Protein AF-A0A2C9GUH4-F1 (afdb_monomer_lite)

Foldseek 3Di:
DDCPVVVVVVVVVVVVVVVVVCVPPLEDPVVQVVLQVVLVVVVFHWDRHNHDTDGHHDPPPPPPPD

Radius of gyration: 20.06 Å; chains: 1; bounding box: 48×32×48 Å

Sequence (66 aa):
MNLSLPFWLLVALLGLFATVAVGQSPCTLSARVRCNIHCRSHNKLASCANGECLCV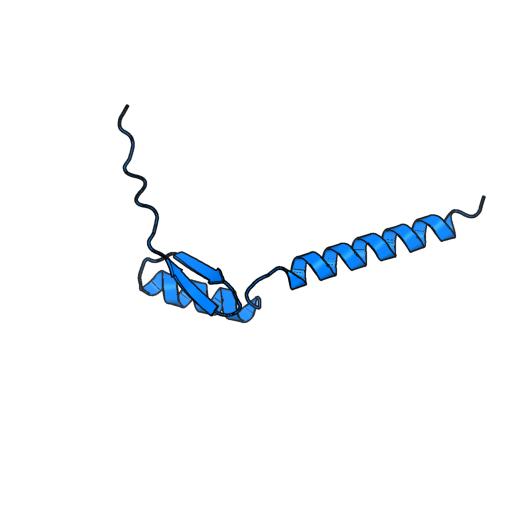EKPTKAPTTA

pLDDT: mean 75.1, std 12.35, range [49.5, 89.94]

Structure (mmCIF, N/CA/C/O backbone):
data_AF-A0A2C9GUH4-F1
#
_entry.id   AF-A0A2C9GUH4-F1
#
loop_
_atom_site.group_PDB
_atom_site.id
_atom_site.type_symbol
_atom_site.label_atom_id
_atom_site.label_alt_id
_atom_site.label_comp_id
_atom_site.label_asym_id
_atom_site.label_entity_id
_atom_site.label_seq_id
_atom_site.pdbx_PDB_ins_code
_atom_site.Cartn_x
_atom_site.Cartn_y
_atom_site.Cartn_z
_atom_site.occupancy
_atom_site.B_iso_or_equiv
_atom_site.auth_seq_id
_atom_site.auth_comp_id
_atom_site.auth_asym_id
_atom_site.auth_atom_id
_atom_site.pdbx_PDB_model_num
ATOM 1 N N . MET A 1 1 ? -33.557 24.013 22.517 1.00 53.72 1 MET A N 1
ATOM 2 C CA . MET A 1 1 ? -33.505 23.098 21.352 1.00 53.72 1 MET A CA 1
ATOM 3 C C . MET A 1 1 ? -32.352 22.131 21.576 1.00 53.72 1 MET A C 1
ATOM 5 O O . MET A 1 1 ? -31.242 22.590 21.797 1.00 53.72 1 MET A O 1
ATOM 9 N N . ASN A 1 2 ? -32.610 20.822 21.628 1.00 59.09 2 ASN A N 1
ATOM 10 C CA . ASN A 1 2 ? -31.587 19.813 21.928 1.00 59.09 2 ASN A CA 1
ATOM 11 C C . ASN A 1 2 ? -30.695 19.568 20.697 1.00 59.09 2 ASN A C 1
ATOM 13 O O . ASN A 1 2 ? -31.057 18.796 19.814 1.00 59.09 2 ASN A O 1
ATOM 17 N N . LEU A 1 3 ? -29.521 20.209 20.644 1.00 61.50 3 LEU A N 1
ATOM 18 C CA . LEU A 1 3 ? -28.520 20.032 19.575 1.00 61.50 3 LEU A CA 1
ATOM 19 C C . LEU A 1 3 ? -27.776 18.678 19.621 1.00 61.50 3 LEU A C 1
ATOM 21 O O . LEU A 1 3 ? -26.917 18.422 18.783 1.00 61.50 3 LEU A O 1
ATOM 25 N N . SER A 1 4 ? -28.100 17.784 20.561 1.00 70.38 4 SER A N 1
ATOM 26 C CA . SER A 1 4 ? -27.437 16.472 20.658 1.00 70.38 4 SER A CA 1
ATOM 27 C C . SER A 1 4 ? -27.672 15.584 19.432 1.00 70.38 4 SER A C 1
ATOM 29 O O . SER A 1 4 ? -26.744 14.935 18.962 1.00 70.38 4 SER A O 1
ATOM 31 N N . LEU A 1 5 ? -28.887 15.576 18.878 1.00 75.62 5 LEU A N 1
ATOM 32 C CA . LEU A 1 5 ? -29.228 14.767 17.702 1.00 75.62 5 LEU A CA 1
ATOM 33 C C . LEU A 1 5 ? -28.411 15.124 16.445 1.00 75.62 5 LEU A C 1
ATOM 35 O O . LEU A 1 5 ? -27.801 14.220 15.873 1.00 75.62 5 LEU A O 1
ATOM 39 N N . PRO A 1 6 ? -28.332 16.402 16.017 1.00 77.81 6 PRO A N 1
ATOM 40 C CA . PRO A 1 6 ? -27.519 16.758 14.856 1.00 77.81 6 PRO A CA 1
ATOM 41 C C . PRO A 1 6 ? -26.020 16.524 15.087 1.00 77.81 6 PRO A C 1
ATOM 43 O O . PRO A 1 6 ? -25.316 16.186 14.141 1.00 77.81 6 PRO A O 1
ATOM 46 N N . PHE A 1 7 ? -25.532 16.635 16.327 1.00 82.44 7 PHE A N 1
ATOM 47 C CA . PHE A 1 7 ? -24.127 16.379 16.653 1.00 82.44 7 PHE A CA 1
ATOM 48 C C . PHE A 1 7 ? -23.734 14.909 16.439 1.00 82.44 7 PHE A C 1
ATOM 50 O O . PHE A 1 7 ? -22.749 14.622 15.761 1.00 82.44 7 PHE A O 1
ATOM 57 N N . TRP A 1 8 ? -24.538 13.969 16.945 1.00 83.69 8 TRP A N 1
ATOM 58 C CA . TRP A 1 8 ? -24.300 12.533 16.748 1.00 83.69 8 TRP A CA 1
ATOM 59 C C . TRP A 1 8 ? -24.365 12.117 15.278 1.00 83.69 8 TRP A C 1
ATOM 61 O O . TRP A 1 8 ? -23.566 11.296 14.826 1.00 83.69 8 TRP A O 1
ATOM 71 N N . LEU A 1 9 ? -25.277 12.719 14.517 1.00 83.44 9 LEU A N 1
ATOM 72 C CA . LEU A 1 9 ? -25.441 12.443 13.092 1.00 83.44 9 LEU A CA 1
ATOM 73 C C . LEU A 1 9 ? -24.216 12.898 12.280 1.00 83.44 9 LEU A C 1
ATOM 75 O O . LEU A 1 9 ? -23.782 12.210 11.358 1.00 83.44 9 LEU A O 1
ATOM 79 N N . LEU A 1 10 ? -23.601 14.014 12.677 1.00 81.94 10 LEU A N 1
ATOM 80 C CA . LEU A 1 10 ? -22.386 14.548 12.061 1.00 81.94 10 LEU A CA 1
ATOM 81 C C . LEU A 1 10 ? -21.167 13.653 12.339 1.00 81.94 10 LEU A C 1
ATOM 83 O O . LEU A 1 10 ? -20.394 13.357 11.427 1.00 81.94 10 LEU A O 1
ATOM 87 N N . VAL A 1 11 ? -21.038 13.148 13.570 1.00 83.88 11 VAL A N 1
ATOM 88 C CA . VAL A 1 11 ? -19.996 12.173 13.939 1.00 83.88 11 VAL A CA 1
ATOM 89 C C . VAL A 1 11 ? -20.153 10.868 13.152 1.00 83.88 11 VAL A C 1
ATOM 91 O O . VAL A 1 11 ? -19.165 10.341 12.641 1.00 83.88 11 VAL A O 1
ATOM 94 N N . ALA A 1 12 ? -21.385 10.374 12.991 1.00 82.06 12 ALA A N 1
ATOM 95 C CA . ALA A 1 12 ? -21.661 9.174 12.204 1.00 82.06 12 ALA A CA 1
ATOM 96 C C . ALA A 1 12 ? -21.280 9.347 10.723 1.00 82.06 12 ALA A C 1
ATOM 98 O O . ALA A 1 12 ? -20.648 8.458 10.149 1.00 82.06 12 ALA A O 1
ATOM 99 N N . LEU A 1 13 ? -21.591 10.500 10.117 1.00 82.12 13 LEU A N 1
ATOM 100 C CA . LEU A 1 13 ? -21.181 10.799 8.741 1.00 82.12 13 LEU A CA 1
ATOM 101 C C . LEU A 1 13 ? -19.656 10.836 8.593 1.00 82.12 13 LEU A C 1
ATOM 103 O O . LEU A 1 13 ? -19.119 10.218 7.675 1.00 82.12 13 LEU A O 1
ATOM 107 N N . LEU A 1 14 ? -18.951 11.525 9.494 1.00 80.62 14 LEU A N 1
ATOM 108 C CA . LEU A 1 14 ? -17.487 11.613 9.458 1.00 80.62 14 LEU A CA 1
ATOM 109 C C . LEU A 1 14 ? -16.826 10.235 9.597 1.00 80.62 14 LEU A C 1
ATOM 111 O O . LEU A 1 14 ? -15.888 9.926 8.862 1.00 80.62 14 LEU A O 1
ATOM 115 N N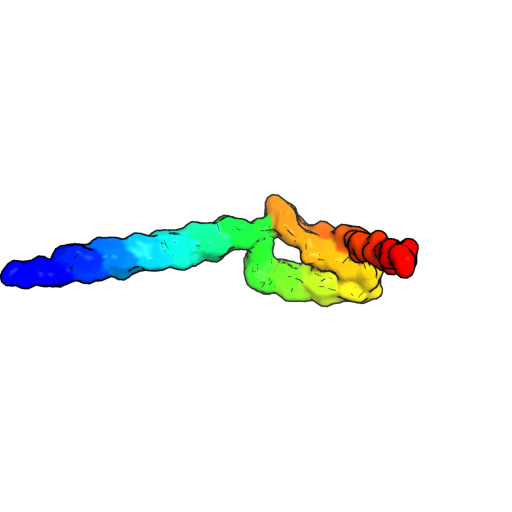 . GLY A 1 15 ? -17.341 9.391 10.496 1.00 73.62 15 GLY A N 1
ATOM 116 C CA . GLY A 1 15 ? -16.877 8.013 10.660 1.00 73.62 15 GLY A CA 1
ATOM 117 C C . GLY A 1 15 ? -17.077 7.177 9.395 1.00 73.62 15 GLY A C 1
ATOM 118 O O . GLY A 1 15 ? -16.159 6.475 8.967 1.00 73.62 15 GLY A O 1
ATOM 119 N N . LEU A 1 16 ? -18.238 7.307 8.744 1.00 71.31 16 LEU A N 1
ATOM 120 C CA . LEU A 1 16 ? -18.522 6.616 7.490 1.00 71.31 16 LEU A CA 1
ATOM 121 C C . LEU A 1 16 ? -17.518 7.031 6.404 1.00 71.31 16 LEU A C 1
ATOM 123 O O . LEU A 1 16 ? -16.853 6.170 5.835 1.00 71.31 16 LEU A O 1
ATOM 127 N N . PHE A 1 17 ? -17.311 8.333 6.184 1.00 63.38 17 PHE A N 1
ATOM 128 C CA . PHE A 1 17 ? -16.351 8.844 5.196 1.00 63.38 17 PHE A CA 1
ATOM 129 C C . PHE A 1 17 ? 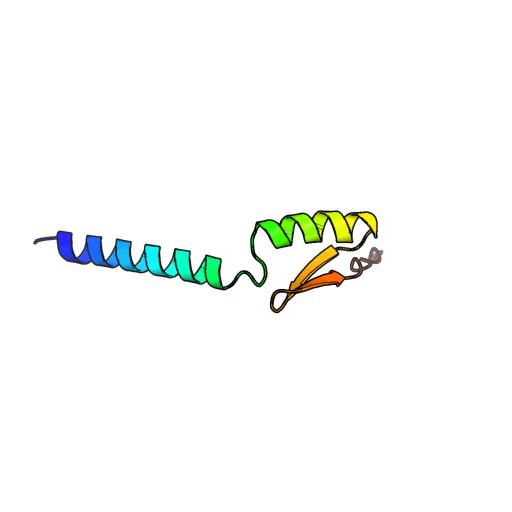-14.914 8.375 5.449 1.00 63.38 17 PHE A C 1
ATOM 131 O O . PHE A 1 17 ? -14.224 7.989 4.503 1.00 63.38 17 PHE A O 1
ATOM 138 N N . ALA A 1 18 ? -14.476 8.349 6.710 1.00 61.56 18 ALA A N 1
ATOM 139 C CA . ALA A 1 18 ? -13.159 7.834 7.071 1.00 61.56 18 ALA A CA 1
ATOM 140 C C . ALA A 1 18 ? -13.008 6.352 6.691 1.00 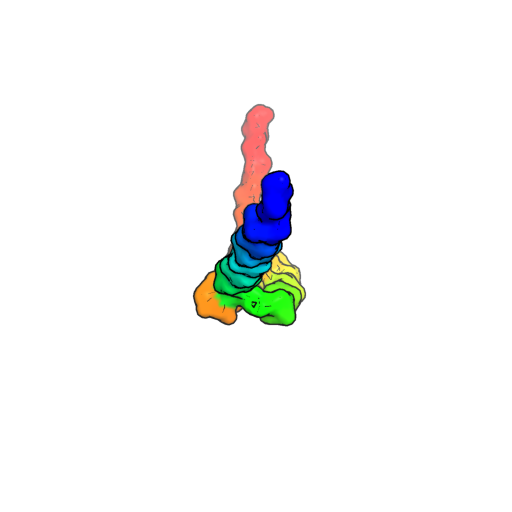61.56 18 ALA A C 1
ATOM 142 O O . ALA A 1 18 ? -11.977 5.952 6.153 1.00 61.56 18 ALA A O 1
ATOM 143 N N . THR A 1 19 ? -14.048 5.540 6.898 1.00 60.97 19 THR A N 1
ATOM 144 C CA . THR A 1 19 ? -14.015 4.115 6.535 1.00 60.97 19 THR A CA 1
ATOM 145 C C . THR A 1 19 ? -14.037 3.883 5.022 1.00 60.97 19 THR A C 1
ATOM 147 O O . THR A 1 19 ? -13.291 3.033 4.533 1.00 60.97 19 THR A O 1
ATOM 150 N N . VAL A 1 20 ? -14.803 4.671 4.256 1.00 60.12 20 VAL A N 1
ATOM 151 C CA . VAL A 1 20 ? -14.848 4.541 2.787 1.00 60.12 20 VAL A CA 1
ATOM 152 C C . VAL A 1 20 ? -13.518 4.968 2.156 1.00 60.12 20 VAL A C 1
ATOM 154 O O . VAL A 1 20 ? -13.037 4.312 1.234 1.00 60.12 20 VAL A O 1
ATOM 157 N N . ALA A 1 21 ? -12.870 6.008 2.691 1.00 58.56 21 ALA A N 1
ATOM 158 C CA . ALA A 1 21 ? -11.562 6.464 2.219 1.00 58.56 21 ALA A CA 1
ATOM 159 C C . ALA A 1 21 ? -10.459 5.407 2.417 1.00 58.56 21 ALA A C 1
ATOM 161 O O . ALA A 1 21 ? -9.573 5.267 1.575 1.00 58.56 21 ALA A O 1
ATOM 162 N N . VAL A 1 22 ? -10.527 4.628 3.502 1.00 56.34 22 VAL A N 1
ATOM 163 C CA . VAL A 1 22 ? -9.598 3.513 3.749 1.00 56.34 22 VAL A CA 1
ATOM 164 C C . VAL A 1 22 ? -9.939 2.306 2.867 1.00 56.34 22 VAL A C 1
ATOM 166 O O . VAL A 1 22 ? -9.034 1.693 2.299 1.00 56.34 22 VAL A O 1
ATOM 169 N N . GLY A 1 23 ? -11.227 1.999 2.679 1.00 53.25 23 GLY A N 1
ATOM 170 C CA . GLY A 1 23 ? -11.695 0.902 1.821 1.00 53.25 23 GLY A CA 1
ATOM 171 C C . GLY A 1 23 ? -11.416 1.097 0.325 1.00 53.25 23 GLY A C 1
ATOM 172 O O . GLY A 1 23 ? -11.329 0.119 -0.410 1.00 53.25 23 GLY A O 1
ATOM 173 N N . GLN A 1 24 ? -11.222 2.339 -0.127 1.00 51.12 24 GLN A N 1
ATOM 174 C CA . GLN A 1 24 ? -10.846 2.651 -1.510 1.00 51.12 24 GLN A CA 1
ATOM 175 C C . GLN A 1 24 ? -9.342 2.575 -1.784 1.00 51.12 24 GLN A C 1
ATOM 177 O O . GLN A 1 24 ? -8.922 2.793 -2.920 1.00 51.12 24 GLN A O 1
ATOM 182 N N . SER A 1 25 ? -8.509 2.268 -0.785 1.00 61.19 25 SER A N 1
ATOM 183 C CA . SER A 1 25 ? -7.094 2.027 -1.047 1.00 61.19 25 SER A CA 1
ATOM 184 C C . SER A 1 25 ? -6.922 0.633 -1.675 1.00 61.19 25 SER A C 1
ATOM 186 O O . SER A 1 25 ? -7.167 -0.373 -1.013 1.00 61.19 25 SER A O 1
ATOM 188 N N . PRO A 1 26 ? -6.490 0.527 -2.949 1.00 66.19 26 PRO A N 1
ATOM 189 C CA . PRO A 1 26 ? -6.398 -0.757 -3.653 1.00 66.19 26 PRO A CA 1
ATOM 190 C C . PRO A 1 26 ? -5.333 -1.694 -3.068 1.00 66.19 26 PRO A C 1
ATOM 192 O O . PRO A 1 26 ? -5.230 -2.831 -3.499 1.00 66.19 26 PRO A O 1
ATOM 195 N N . CYS A 1 27 ? -4.537 -1.230 -2.103 1.00 73.44 27 CYS A N 1
ATOM 196 C CA . CYS A 1 27 ? -3.568 -2.016 -1.354 1.00 73.44 27 CYS A CA 1
ATOM 197 C C . CYS A 1 27 ? -3.619 -1.625 0.119 1.00 73.44 27 CYS A C 1
ATOM 199 O O . CYS A 1 27 ? -3.714 -0.442 0.450 1.00 73.44 27 CYS A O 1
ATOM 201 N N . THR A 1 28 ? -3.405 -2.603 1.000 1.00 79.19 28 THR A N 1
ATOM 202 C CA . THR A 1 28 ? -3.145 -2.328 2.417 1.00 79.19 28 THR A CA 1
ATOM 203 C C . THR A 1 28 ? -1.902 -1.445 2.572 1.00 79.19 28 THR A C 1
ATOM 205 O O . THR A 1 28 ? -0.961 -1.520 1.775 1.00 79.19 28 THR A O 1
ATOM 208 N N . LEU A 1 29 ? -1.859 -0.619 3.624 1.00 75.88 29 LEU A N 1
ATOM 209 C CA . LEU A 1 29 ? -0.709 0.248 3.933 1.00 75.88 29 LEU A CA 1
ATOM 210 C C . LEU A 1 29 ? 0.623 -0.523 3.923 1.00 75.88 29 LEU A C 1
ATOM 212 O O . LEU A 1 29 ? 1.607 -0.054 3.354 1.00 75.88 29 LEU A O 1
ATOM 216 N N . SER A 1 30 ? 0.635 -1.736 4.484 1.00 78.38 30 SER A N 1
ATOM 217 C CA . SER A 1 30 ? 1.822 -2.599 4.512 1.00 78.38 30 SER A CA 1
ATOM 218 C C . SER A 1 30 ? 2.239 -3.068 3.112 1.00 78.38 30 SER A C 1
ATOM 220 O O . SER A 1 30 ? 3.416 -2.977 2.751 1.00 78.38 30 SER A O 1
ATOM 222 N N . ALA A 1 31 ? 1.280 -3.503 2.286 1.00 79.81 31 ALA A N 1
ATOM 223 C CA . ALA A 1 31 ? 1.542 -3.912 0.907 1.00 79.81 31 ALA A CA 1
ATOM 224 C C . ALA A 1 31 ? 2.062 -2.744 0.057 1.00 79.81 31 ALA A C 1
ATOM 226 O O . ALA A 1 31 ? 3.004 -2.915 -0.713 1.00 79.81 31 ALA A O 1
ATOM 227 N N . ARG A 1 32 ? 1.529 -1.533 0.260 1.00 81.31 32 ARG A N 1
ATOM 228 C CA . ARG A 1 32 ? 1.968 -0.321 -0.444 1.00 81.31 32 ARG A CA 1
ATOM 229 C C . ARG A 1 32 ? 3.425 0.033 -0.148 1.00 81.31 32 ARG A C 1
ATOM 231 O O . ARG A 1 32 ? 4.165 0.379 -1.065 1.00 81.31 32 ARG A O 1
ATOM 238 N N . VAL A 1 33 ? 3.850 -0.070 1.112 1.00 84.75 33 VAL A N 1
ATOM 239 C CA . VAL A 1 33 ? 5.244 0.202 1.505 1.00 84.75 33 VAL A CA 1
ATOM 240 C C . VAL A 1 33 ? 6.193 -0.808 0.862 1.00 84.75 33 VAL A C 1
ATOM 242 O O . VAL A 1 33 ? 7.185 -0.407 0.254 1.00 84.75 33 VAL A O 1
ATOM 245 N N . ARG A 1 34 ? 5.864 -2.105 0.927 1.00 86.88 34 ARG A N 1
ATOM 246 C CA . ARG A 1 34 ? 6.654 -3.171 0.283 1.00 86.88 34 ARG A CA 1
ATOM 247 C C . ARG A 1 34 ? 6.734 -2.978 -1.231 1.00 86.88 34 ARG A C 1
ATOM 249 O O . ARG A 1 34 ? 7.820 -3.059 -1.798 1.00 86.88 34 ARG A O 1
ATOM 256 N N . CYS A 1 35 ? 5.607 -2.643 -1.855 1.00 85.81 35 CYS A N 1
ATOM 257 C CA . CYS A 1 35 ? 5.514 -2.353 -3.281 1.00 85.81 35 CYS A CA 1
ATOM 258 C C . CYS A 1 35 ? 6.412 -1.177 -3.684 1.00 85.81 35 CYS A C 1
ATOM 260 O O . CYS A 1 35 ? 7.171 -1.270 -4.644 1.00 85.81 35 CYS A O 1
ATOM 262 N N . ASN A 1 36 ? 6.393 -0.089 -2.908 1.00 87.25 36 ASN A N 1
ATOM 263 C CA . ASN A 1 36 ? 7.225 1.082 -3.170 1.00 87.25 36 ASN A CA 1
ATOM 264 C C . ASN A 1 36 ? 8.721 0.767 -3.105 1.00 87.25 36 ASN A C 1
ATOM 266 O O . ASN A 1 36 ? 9.472 1.179 -3.983 1.00 87.25 36 ASN A O 1
ATOM 270 N N . ILE A 1 37 ? 9.158 0.007 -2.100 1.00 89.56 37 ILE A N 1
ATOM 271 C CA . ILE A 1 37 ? 10.565 -0.392 -1.968 1.00 89.56 37 ILE A CA 1
ATOM 272 C C . ILE A 1 37 ? 10.983 -1.275 -3.152 1.00 89.56 37 ILE A C 1
ATOM 274 O O . ILE A 1 37 ? 12.023 -1.022 -3.758 1.00 89.56 37 ILE A O 1
ATOM 278 N N . HIS A 1 38 ? 10.151 -2.255 -3.514 1.00 89.44 38 HIS A N 1
ATOM 279 C CA . HIS A 1 38 ? 10.417 -3.165 -4.624 1.00 89.44 38 HIS A CA 1
ATOM 280 C C . HIS A 1 38 ? 10.463 -2.436 -5.974 1.00 89.44 38 HIS A C 1
ATOM 282 O O . HIS A 1 38 ? 11.454 -2.516 -6.687 1.00 89.44 38 HIS A O 1
ATOM 288 N N . CYS A 1 39 ? 9.455 -1.638 -6.326 1.00 89.31 39 CYS A N 1
ATOM 289 C CA . CYS A 1 39 ? 9.464 -0.931 -7.609 1.00 89.31 39 CYS A CA 1
ATOM 290 C C . 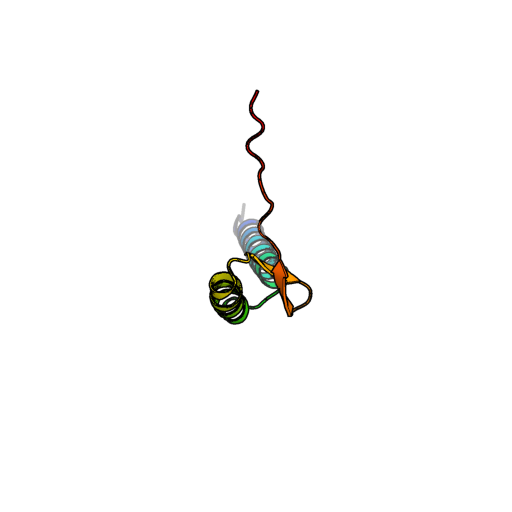CYS A 1 39 ? 10.575 0.122 -7.694 1.00 89.31 39 CYS A C 1
ATOM 292 O O . CYS A 1 39 ? 11.134 0.347 -8.770 1.00 89.31 39 CYS A O 1
ATOM 294 N N . ARG A 1 40 ? 10.953 0.728 -6.561 1.00 88.06 40 ARG A N 1
ATOM 295 C CA . ARG A 1 40 ? 12.048 1.697 -6.507 1.00 88.06 40 ARG A CA 1
ATOM 296 C C . ARG A 1 40 ? 13.407 1.064 -6.796 1.00 88.06 40 ARG A C 1
ATOM 298 O O . ARG A 1 40 ? 14.216 1.735 -7.435 1.00 88.06 40 ARG A O 1
ATOM 305 N N . SER A 1 41 ? 13.659 -0.191 -6.403 1.00 89.94 41 SER A N 1
ATOM 306 C CA . SER A 1 41 ? 14.915 -0.879 -6.757 1.00 89.94 41 SER A CA 1
ATOM 307 C C . SER A 1 41 ? 15.058 -1.077 -8.268 1.00 89.94 41 SER A C 1
ATOM 309 O O . SER A 1 41 ? 16.168 -1.053 -8.788 1.00 89.94 41 SER A O 1
ATOM 311 N N . HIS A 1 42 ? 13.935 -1.177 -8.982 1.00 87.19 42 HIS A N 1
ATOM 312 C CA . HIS A 1 42 ? 13.875 -1.265 -10.441 1.00 87.19 42 HIS A CA 1
ATOM 313 C C . HIS A 1 42 ? 13.716 0.101 -11.138 1.00 87.19 42 HIS A C 1
ATOM 315 O O . HIS A 1 42 ? 13.436 0.146 -12.333 1.00 87.19 42 HIS A O 1
ATOM 321 N N . ASN A 1 43 ? 13.875 1.219 -10.415 1.00 87.94 43 ASN A N 1
ATOM 322 C CA . ASN A 1 43 ? 13.669 2.591 -10.906 1.00 87.94 43 ASN A CA 1
ATOM 323 C C . ASN A 1 43 ? 12.270 2.855 -11.515 1.00 87.94 43 ASN A C 1
ATOM 325 O O . ASN A 1 43 ? 12.090 3.743 -12.351 1.00 87.94 43 ASN A O 1
ATOM 329 N N . LYS A 1 44 ? 11.259 2.112 -11.063 1.00 88.75 44 LYS A N 1
ATOM 330 C CA . LYS A 1 44 ? 9.855 2.223 -11.478 1.00 88.75 44 LYS A CA 1
ATOM 331 C C . LYS A 1 44 ? 9.012 2.889 -10.385 1.00 88.75 44 LYS A C 1
ATOM 333 O O . LYS A 1 44 ? 9.438 2.987 -9.233 1.00 88.75 44 LYS A O 1
ATOM 338 N N . LEU A 1 45 ? 7.819 3.376 -10.730 1.00 86.56 45 LEU A N 1
ATOM 339 C CA . LEU A 1 45 ? 6.829 3.805 -9.738 1.00 86.56 45 LEU A CA 1
ATOM 340 C C . LEU A 1 45 ? 6.030 2.607 -9.245 1.00 86.56 45 LEU A C 1
ATOM 342 O O . LEU A 1 45 ? 5.607 1.769 -10.037 1.00 86.56 45 LEU A O 1
ATOM 346 N N . ALA A 1 46 ? 5.769 2.575 -7.943 1.00 86.44 46 ALA A N 1
ATOM 347 C CA . ALA A 1 46 ? 4.789 1.663 -7.383 1.00 86.44 46 ALA A CA 1
ATOM 348 C C . ALA A 1 46 ? 3.375 2.186 -7.630 1.00 86.44 46 ALA A C 1
ATOM 350 O O . ALA A 1 46 ? 3.005 3.267 -7.166 1.00 86.44 46 ALA A O 1
ATOM 351 N N . SER A 1 47 ? 2.589 1.383 -8.328 1.00 85.31 47 SER A N 1
ATOM 352 C CA . SER A 1 47 ? 1.149 1.514 -8.447 1.00 85.31 47 SER A CA 1
ATOM 353 C C . SER A 1 47 ? 0.494 0.331 -7.753 1.00 85.31 47 SER A C 1
ATOM 355 O O . SER A 1 47 ? 1.031 -0.773 -7.727 1.00 85.31 47 SER A O 1
ATOM 357 N N . CYS A 1 48 ? -0.663 0.574 -7.166 1.00 82.31 48 CYS A N 1
ATOM 358 C CA . CYS A 1 48 ? -1.459 -0.454 -6.527 1.00 82.31 48 CYS A CA 1
ATOM 359 C C . CYS A 1 48 ? -2.812 -0.474 -7.216 1.00 82.31 48 CYS A C 1
ATOM 361 O O . CYS A 1 48 ? -3.492 0.550 -7.241 1.00 82.31 48 CYS A O 1
ATOM 363 N N . ALA A 1 49 ? -3.181 -1.613 -7.788 1.00 80.75 49 ALA A N 1
ATOM 364 C CA . ALA A 1 49 ? -4.445 -1.800 -8.484 1.00 80.75 49 ALA A CA 1
ATOM 365 C C . ALA A 1 49 ? -4.988 -3.191 -8.150 1.00 80.75 49 ALA A C 1
ATOM 367 O O . ALA A 1 49 ? -4.250 -4.166 -8.213 1.00 80.75 49 ALA A O 1
ATOM 368 N N . ASN A 1 50 ? -6.271 -3.281 -7.790 1.00 77.12 50 ASN A N 1
ATOM 369 C CA . ASN A 1 50 ? -6.961 -4.553 -7.527 1.00 77.12 50 ASN A CA 1
ATOM 370 C C . ASN A 1 50 ? -6.285 -5.471 -6.484 1.00 77.12 50 ASN A C 1
ATOM 372 O O . ASN A 1 50 ? -6.346 -6.688 -6.610 1.00 77.12 50 ASN A O 1
ATOM 376 N N . GLY A 1 51 ? -5.631 -4.921 -5.457 1.00 75.81 51 GLY A N 1
ATOM 377 C CA . GLY A 1 51 ? -4.900 -5.721 -4.465 1.00 75.81 51 GLY A CA 1
ATOM 378 C C . GLY A 1 51 ? -3.479 -6.101 -4.880 1.00 75.81 51 GLY A C 1
ATOM 379 O O . GLY A 1 51 ? -2.734 -6.630 -4.056 1.00 75.81 51 GLY A O 1
ATOM 380 N N . GLU A 1 52 ? -3.077 -5.800 -6.115 1.00 81.31 52 GLU A N 1
ATOM 381 C CA . GLU A 1 52 ? -1.772 -6.154 -6.658 1.00 81.31 52 GLU A CA 1
ATOM 382 C C . GLU A 1 52 ? -0.833 -4.949 -6.753 1.00 81.31 52 GLU A C 1
ATOM 384 O O . GLU A 1 52 ? -1.232 -3.805 -6.999 1.00 81.31 52 GLU A O 1
ATOM 389 N N . CYS A 1 53 ? 0.453 -5.231 -6.556 1.00 84.50 53 CYS A N 1
ATOM 390 C CA . CYS A 1 53 ? 1.534 -4.278 -6.748 1.00 84.50 53 CYS A CA 1
ATOM 391 C C . CYS A 1 53 ? 1.993 -4.307 -8.208 1.00 84.50 53 CYS A C 1
ATOM 393 O O . CYS A 1 53 ? 2.466 -5.333 -8.692 1.00 84.50 53 CYS A O 1
ATOM 395 N N . LEU A 1 54 ? 1.918 -3.165 -8.884 1.00 88.25 54 LEU A N 1
ATOM 396 C CA . LEU A 1 54 ? 2.367 -2.982 -10.258 1.00 88.25 54 LEU A CA 1
ATOM 397 C C . LEU A 1 54 ? 3.506 -1.964 -10.300 1.00 88.25 54 LEU A C 1
ATOM 399 O O . LEU A 1 54 ? 3.361 -0.829 -9.847 1.00 88.25 54 LEU A O 1
ATOM 403 N N . CYS A 1 55 ? 4.636 -2.348 -10.890 1.00 89.75 55 CYS A N 1
ATOM 404 C CA . CYS A 1 55 ? 5.744 -1.431 -11.131 1.00 89.75 55 CYS A CA 1
ATOM 405 C C . CYS A 1 55 ? 5.605 -0.800 -12.518 1.00 89.75 55 CYS A C 1
ATOM 407 O O . CYS A 1 55 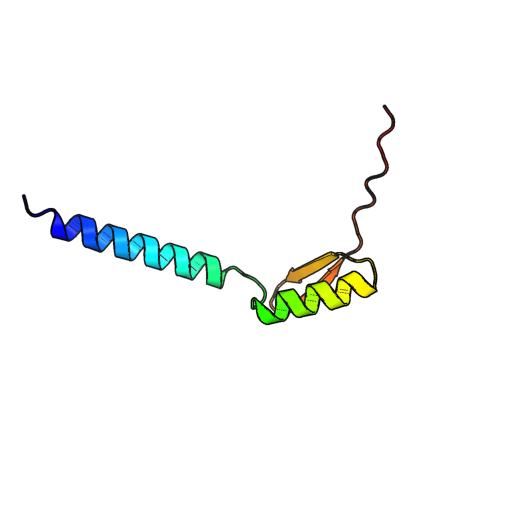? 5.893 -1.436 -13.533 1.00 89.75 55 CYS A O 1
ATOM 409 N N . VAL A 1 56 ? 5.177 0.457 -12.555 1.00 89.75 56 VAL A N 1
ATOM 410 C CA . VAL A 1 56 ? 4.939 1.209 -13.793 1.00 89.75 56 VAL A CA 1
ATOM 411 C C . VAL A 1 56 ? 6.183 2.018 -14.144 1.00 89.75 56 VAL A C 1
ATOM 413 O O . VAL A 1 56 ? 6.881 2.516 -13.257 1.00 89.75 56 VAL A O 1
ATOM 416 N N . GLU A 1 57 ? 6.492 2.150 -15.432 1.00 86.88 57 GLU A N 1
ATOM 417 C CA . GLU A 1 57 ? 7.591 3.016 -15.857 1.00 86.88 57 GLU A CA 1
ATOM 418 C C . GLU A 1 57 ? 7.353 4.462 -15.422 1.00 86.88 57 GLU A C 1
ATOM 420 O O . GLU A 1 57 ? 6.220 4.949 -15.377 1.00 86.88 57 GLU A O 1
ATOM 425 N N . LYS A 1 58 ? 8.441 5.156 -15.069 1.00 76.81 58 LYS A N 1
ATOM 426 C CA . LYS A 1 58 ? 8.362 6.595 -14.839 1.00 76.81 58 LYS A CA 1
ATOM 427 C C . LYS A 1 58 ? 7.942 7.256 -16.140 1.00 76.81 58 LYS A C 1
ATOM 429 O O . LYS A 1 58 ? 8.582 6.983 -17.153 1.00 76.81 58 LYS A O 1
ATOM 434 N N . PRO A 1 59 ? 6.909 8.120 -16.135 1.00 71.12 59 PRO A N 1
ATOM 435 C CA . PRO A 1 59 ? 6.628 8.911 -17.311 1.00 71.12 59 PRO A CA 1
ATOM 436 C C . PRO A 1 59 ? 7.895 9.709 -17.594 1.00 71.12 59 PRO A C 1
ATOM 438 O O . PRO A 1 59 ? 8.319 10.533 -16.776 1.00 71.12 59 PRO A O 1
ATOM 441 N N . THR A 1 60 ? 8.530 9.416 -18.726 1.00 61.72 60 THR A N 1
ATOM 442 C CA . THR A 1 60 ? 9.562 10.263 -19.300 1.00 61.72 60 THR A CA 1
ATOM 443 C C . THR A 1 60 ? 8.873 11.587 -19.586 1.00 61.72 60 THR A C 1
ATOM 445 O O . THR A 1 60 ? 8.291 11.783 -20.650 1.00 61.72 60 THR A O 1
ATOM 448 N N . LYS A 1 61 ? 8.881 12.510 -18.617 1.00 57.91 61 LYS A N 1
ATOM 449 C CA . LYS A 1 61 ? 8.785 13.927 -18.943 1.00 57.91 61 LYS A CA 1
ATOM 450 C C . LYS A 1 61 ? 10.027 14.193 -19.780 1.00 57.91 61 LYS A C 1
ATOM 452 O O . LYS A 1 61 ? 11.089 14.487 -19.240 1.00 57.91 61 LYS A O 1
ATOM 457 N N . ALA A 1 62 ? 9.901 14.029 -21.094 1.00 58.28 62 ALA A N 1
ATOM 458 C CA . ALA A 1 62 ? 10.751 14.772 -21.994 1.00 58.28 62 ALA A CA 1
ATOM 459 C C . ALA A 1 62 ? 10.617 16.235 -21.542 1.00 58.28 62 ALA A C 1
ATOM 461 O O . ALA A 1 62 ? 9.482 16.699 -21.370 1.00 58.28 62 ALA A O 1
ATOM 462 N N . PRO A 1 63 ? 11.714 16.939 -21.231 1.00 60.22 63 PRO A N 1
ATOM 463 C CA . PRO A 1 63 ? 11.624 18.375 -21.086 1.00 60.22 63 PRO A CA 1
ATOM 464 C C . PRO A 1 63 ? 11.105 18.888 -22.427 1.00 60.22 63 PRO A C 1
ATOM 466 O O . PRO A 1 63 ? 11.773 18.748 -23.448 1.00 60.22 63 PRO A O 1
ATOM 469 N N . THR A 1 64 ? 9.878 19.401 -22.448 1.00 56.72 64 THR A N 1
ATOM 470 C CA . THR A 1 64 ? 9.406 20.218 -23.557 1.00 56.72 64 THR A CA 1
ATOM 471 C C . THR A 1 64 ? 10.256 21.480 -23.503 1.00 56.72 64 THR A C 1
ATOM 473 O O . THR A 1 64 ? 9.981 22.393 -22.728 1.00 56.72 64 THR A O 1
ATOM 476 N N . THR A 1 65 ? 11.367 21.475 -24.233 1.00 50.97 65 THR A N 1
ATOM 477 C CA . THR A 1 65 ? 12.101 22.680 -24.593 1.00 50.97 65 THR A CA 1
ATOM 478 C C . THR A 1 65 ? 11.151 23.514 -25.441 1.00 50.97 65 THR A C 1
ATOM 480 O O . THR A 1 65 ? 10.837 23.141 -26.571 1.00 50.97 65 THR A O 1
ATOM 483 N N . ALA A 1 66 ? 10.627 24.577 -24.838 1.00 49.50 66 ALA A N 1
ATOM 484 C CA . ALA A 1 66 ? 10.050 25.709 -25.547 1.00 49.50 66 ALA A CA 1
ATOM 485 C C . ALA A 1 66 ? 11.147 26.758 -25.743 1.00 49.50 66 ALA A C 1
ATOM 487 O O . ALA A 1 66 ? 11.990 26.883 -24.821 1.00 49.50 66 ALA A O 1
#

Secondary structure (DSSP, 8-state):
--THHHHHHHHHHHHHHHHHHHHT-SS-HHHHHHHHHHHHHTT-EEEEETTEEEEEPP--------

Organism: NCBI:txid139723